Protein AF-A0A2W5YI16-F1 (afdb_monomer_lite)

pLDDT: mean 70.24, std 14.02, range [41.0, 91.06]

Secondary structure (DSSP, 8-state):
--TTTTT-GGG--SHHHHHHHTT-SEEEPSSSS---EEE-SSS-HHHHHHHHHHHHHHHHH-HHHHHHHHHHHHT-S---S---TTTT---

Foldseek 3Di:
DCVQCDPCVVVCPDPQSLCVQCQNHWDFDPDPDGPDTDGGPDHDPVSVVVVVVVLVVCCVPPPLSVVLVVVVVVVDDDDDDDDPPVSVPDD

Radius of gyration: 15.37 Å; chains: 1; bounding box: 34×33×34 Å

Sequence (91 aa):
MLVAAGDKPERLRSEASFAHLCGMAPLPARSRKTVRHRLSRVGGRQANRAPFLTLLVRTYRDKETKAYVALVRQCGDGSESNPPRTARRAP

Structure (mmCIF, N/CA/C/O backbone):
data_AF-A0A2W5YI16-F1
#
_entry.id   AF-A0A2W5YI16-F1
#
loop_
_atom_site.group_PDB
_atom_site.id
_atom_site.type_symbol
_atom_site.label_atom_id
_atom_site.label_alt_id
_atom_site.label_comp_id
_atom_site.label_asym_id
_atom_site.label_entity_id
_atom_site.label_seq_id
_atom_site.pdbx_PDB_ins_code
_atom_site.Cartn_x
_atom_site.Cartn_y
_atom_site.Cartn_z
_atom_site.occupancy
_atom_site.B_iso_or_equiv
_atom_site.auth_seq_id
_atom_site.auth_comp_id
_atom_site.auth_asym_id
_atom_site.auth_atom_id
_atom_site.pdbx_PDB_model_num
ATOM 1 N N . MET A 1 1 ? -3.255 -10.929 -12.507 1.00 46.12 1 MET A N 1
ATOM 2 C CA . MET A 1 1 ? -2.229 -9.877 -12.705 1.00 46.12 1 MET A CA 1
ATOM 3 C C . MET A 1 1 ? -0.838 -10.505 -12.652 1.00 46.12 1 MET A C 1
ATOM 5 O O . MET A 1 1 ? -0.065 -10.222 -11.753 1.00 46.12 1 MET A O 1
ATOM 9 N N . LEU A 1 2 ? -0.538 -11.378 -13.620 1.00 48.59 2 LEU A N 1
ATOM 10 C CA . LEU A 1 2 ? 0.805 -11.936 -13.849 1.00 48.59 2 LEU A CA 1
ATOM 11 C C . LEU A 1 2 ? 1.642 -11.028 -14.772 1.00 48.59 2 LEU A C 1
ATOM 13 O O . LEU A 1 2 ? 2.863 -11.038 -14.731 1.00 48.59 2 LEU A O 1
ATOM 17 N N . VAL A 1 3 ? 0.968 -10.167 -15.543 1.00 52.56 3 VAL A N 1
ATOM 18 C CA . VAL A 1 3 ? 1.574 -9.305 -16.572 1.00 52.56 3 VAL A CA 1
ATOM 19 C C . VAL A 1 3 ? 2.581 -8.299 -15.995 1.00 52.56 3 VAL A C 1
ATOM 21 O O . VAL A 1 3 ? 3.544 -7.951 -16.664 1.00 52.56 3 VAL A O 1
ATOM 24 N N . ALA A 1 4 ? 2.400 -7.846 -14.749 1.00 54.47 4 ALA A N 1
ATOM 25 C CA . ALA A 1 4 ? 3.289 -6.854 -14.138 1.00 54.47 4 ALA A CA 1
ATOM 26 C C . ALA A 1 4 ? 4.551 -7.450 -13.492 1.00 54.47 4 ALA A C 1
ATOM 28 O O . ALA A 1 4 ? 5.576 -6.778 -13.452 1.00 54.47 4 ALA A O 1
ATOM 29 N N . ALA A 1 5 ? 4.482 -8.686 -12.985 1.00 55.56 5 ALA A N 1
ATOM 30 C CA . ALA A 1 5 ? 5.646 -9.398 -12.449 1.00 55.56 5 ALA A CA 1
ATOM 31 C C . ALA A 1 5 ? 6.494 -10.035 -13.568 1.00 55.56 5 ALA A C 1
ATOM 33 O O . ALA A 1 5 ? 7.679 -10.306 -13.368 1.00 55.56 5 ALA A O 1
ATOM 34 N N . GLY A 1 6 ? 5.895 -10.227 -14.751 1.00 62.94 6 GLY A N 1
ATOM 35 C CA . GLY A 1 6 ? 6.494 -10.969 -15.854 1.00 62.94 6 GLY A CA 1
ATOM 36 C C . GLY A 1 6 ? 6.699 -12.443 -15.499 1.00 62.94 6 GLY A C 1
ATOM 37 O O . GLY A 1 6 ? 6.193 -12.934 -14.492 1.00 62.94 6 GLY A O 1
ATOM 38 N N . ASP A 1 7 ? 7.501 -13.131 -16.305 1.00 62.59 7 ASP A N 1
ATOM 39 C CA . ASP A 1 7 ? 7.824 -14.561 -16.162 1.00 62.59 7 ASP A CA 1
ATOM 40 C C . ASP A 1 7 ? 8.786 -14.889 -15.003 1.00 62.59 7 ASP A C 1
ATOM 42 O O . ASP A 1 7 ? 9.352 -15.977 -14.949 1.00 62.59 7 ASP A O 1
ATOM 46 N N . LYS A 1 8 ? 9.028 -13.935 -14.092 1.00 62.94 8 LYS A N 1
ATOM 47 C CA . LYS A 1 8 ? 9.989 -14.079 -12.986 1.00 62.94 8 LYS A CA 1
ATOM 48 C C . LYS A 1 8 ? 9.422 -13.629 -11.631 1.00 62.94 8 LYS A C 1
ATOM 50 O O . LYS A 1 8 ? 9.940 -12.674 -11.032 1.00 62.94 8 LYS A O 1
ATOM 55 N N . PRO A 1 9 ? 8.344 -14.266 -11.134 1.00 64.94 9 PRO A N 1
ATOM 56 C CA . PRO A 1 9 ? 7.738 -13.933 -9.843 1.00 64.94 9 PRO A CA 1
ATOM 57 C C . PRO A 1 9 ? 8.705 -14.097 -8.656 1.00 64.94 9 PRO A C 1
ATOM 59 O O . PRO A 1 9 ? 8.571 -13.397 -7.654 1.00 64.94 9 PRO A O 1
ATOM 62 N N . GLU A 1 10 ? 9.740 -14.931 -8.778 1.00 71.44 10 GLU A N 1
ATOM 63 C CA . GLU A 1 10 ? 10.785 -15.162 -7.772 1.00 71.44 10 GLU A CA 1
ATOM 64 C C . GLU A 1 10 ? 11.633 -13.923 -7.433 1.00 71.44 10 GLU A C 1
ATOM 66 O O . GLU A 1 10 ? 12.370 -13.928 -6.441 1.00 71.44 10 GLU A O 1
ATOM 71 N N . ARG A 1 11 ? 11.538 -12.854 -8.238 1.00 67.81 11 ARG A N 1
ATOM 72 C CA . ARG A 1 11 ? 12.206 -11.565 -7.993 1.00 67.81 11 ARG A CA 1
ATOM 73 C C . ARG A 1 11 ? 11.450 -10.679 -6.995 1.00 67.81 11 ARG A C 1
ATOM 75 O O . ARG A 1 11 ? 12.026 -9.725 -6.476 1.00 67.81 11 ARG A O 1
ATOM 82 N N . LEU A 1 12 ? 10.192 -10.995 -6.683 1.00 71.06 12 LEU A N 1
ATOM 83 C CA . LEU A 1 12 ? 9.363 -10.285 -5.705 1.00 71.06 12 LEU A CA 1
ATOM 84 C C . LEU A 1 12 ? 9.483 -10.928 -4.315 1.00 71.06 12 LEU A C 1
ATOM 86 O O . LEU A 1 12 ? 8.524 -11.462 -3.773 1.00 71.06 12 LEU A O 1
ATOM 90 N N . ARG A 1 13 ? 10.685 -10.883 -3.729 1.00 76.88 13 ARG A N 1
ATOM 91 C CA . ARG A 1 13 ? 10.982 -11.543 -2.438 1.00 76.88 13 ARG A CA 1
ATOM 92 C C . ARG A 1 13 ? 10.568 -10.754 -1.199 1.00 76.88 13 ARG A C 1
ATOM 94 O O . ARG A 1 13 ? 10.719 -11.247 -0.088 1.00 76.88 13 ARG A O 1
ATOM 101 N N . SER A 1 14 ? 10.094 -9.524 -1.369 1.00 79.81 14 SER A N 1
ATOM 102 C CA . SER A 1 14 ? 9.672 -8.682 -0.254 1.00 79.81 14 SER A CA 1
ATOM 103 C C . SER A 1 14 ? 8.453 -7.841 -0.613 1.00 79.81 14 SER A C 1
ATOM 105 O O . SER A 1 14 ? 8.266 -7.445 -1.768 1.00 79.81 14 SER A O 1
ATOM 107 N N . GLU A 1 15 ? 7.656 -7.517 0.404 1.00 76.50 15 GLU A N 1
ATOM 108 C CA . GLU A 1 15 ? 6.526 -6.593 0.290 1.00 76.50 15 GLU A CA 1
ATOM 109 C C . GLU A 1 15 ? 6.980 -5.216 -0.227 1.00 76.50 15 GLU A C 1
ATOM 111 O O . GLU A 1 15 ? 6.307 -4.606 -1.056 1.00 76.50 15 GLU A O 1
ATOM 116 N N . ALA A 1 16 ? 8.180 -4.768 0.161 1.00 78.75 16 ALA A N 1
ATOM 117 C CA . ALA A 1 16 ? 8.781 -3.536 -0.344 1.00 78.75 16 ALA A CA 1
ATOM 118 C C . ALA A 1 16 ? 9.062 -3.606 -1.856 1.00 78.75 16 ALA A C 1
ATOM 120 O O . ALA A 1 16 ? 8.710 -2.686 -2.594 1.00 78.75 16 ALA A O 1
ATOM 121 N N . SER A 1 17 ? 9.635 -4.710 -2.349 1.00 77.44 17 SER A N 1
ATOM 122 C CA . SER A 1 17 ? 9.873 -4.924 -3.786 1.00 77.44 17 SER A CA 1
ATOM 123 C C . SER A 1 17 ? 8.566 -4.912 -4.583 1.00 77.44 17 SER A C 1
ATOM 125 O O . SER A 1 17 ? 8.504 -4.327 -5.666 1.00 77.44 17 SER A O 1
ATOM 127 N N . PHE A 1 18 ? 7.504 -5.497 -4.026 1.00 77.19 18 PHE A N 1
ATOM 128 C CA . PHE A 1 18 ? 6.168 -5.471 -4.617 1.00 77.19 18 PHE A CA 1
ATOM 129 C C . PHE A 1 18 ? 5.559 -4.062 -4.630 1.00 77.19 18 PHE A C 1
ATOM 131 O O . PHE A 1 18 ? 5.043 -3.620 -5.660 1.00 77.19 18 PHE A O 1
ATOM 138 N N . ALA A 1 19 ? 5.684 -3.318 -3.529 1.00 80.25 19 ALA A N 1
ATOM 139 C CA . ALA A 1 19 ? 5.228 -1.934 -3.434 1.00 80.25 19 ALA A CA 1
ATOM 140 C C . ALA A 1 19 ? 5.961 -1.018 -4.427 1.00 80.25 19 ALA A C 1
ATOM 142 O O . ALA A 1 19 ? 5.344 -0.135 -5.024 1.00 80.25 19 ALA A O 1
ATOM 143 N N . HIS A 1 20 ? 7.257 -1.244 -4.659 1.00 77.75 20 HIS A N 1
ATOM 144 C CA . HIS A 1 20 ? 8.025 -0.529 -5.677 1.00 77.75 20 HIS A CA 1
ATOM 145 C C . HIS A 1 20 ? 7.579 -0.883 -7.103 1.00 77.75 20 HIS A C 1
ATOM 147 O O . HIS A 1 20 ? 7.401 0.026 -7.912 1.00 77.75 20 HIS A O 1
ATOM 153 N N . LEU A 1 21 ? 7.327 -2.163 -7.404 1.00 79.62 21 LEU A N 1
ATOM 154 C CA . LEU A 1 21 ? 6.829 -2.606 -8.715 1.00 79.62 21 LEU A CA 1
ATOM 155 C C . LEU A 1 21 ? 5.447 -2.014 -9.040 1.00 79.62 21 LEU A C 1
ATOM 157 O O . LEU A 1 21 ? 5.202 -1.546 -10.157 1.00 79.62 21 LEU A O 1
ATOM 161 N N . CYS A 1 22 ? 4.563 -1.976 -8.042 1.00 76.69 22 CYS A N 1
ATOM 162 C CA . CYS A 1 22 ? 3.232 -1.383 -8.159 1.00 76.69 22 CYS A CA 1
ATOM 163 C C . CYS A 1 22 ? 3.236 0.155 -8.073 1.00 76.69 22 CYS A C 1
ATOM 165 O O . CYS A 1 22 ? 2.197 0.779 -8.281 1.00 76.69 22 CYS A O 1
ATOM 167 N N . GLY A 1 23 ? 4.377 0.780 -7.763 1.00 76.44 23 GLY A N 1
ATOM 168 C CA . GLY A 1 23 ? 4.497 2.230 -7.581 1.00 76.44 23 GLY A CA 1
ATOM 169 C C . GLY A 1 23 ? 3.815 2.782 -6.317 1.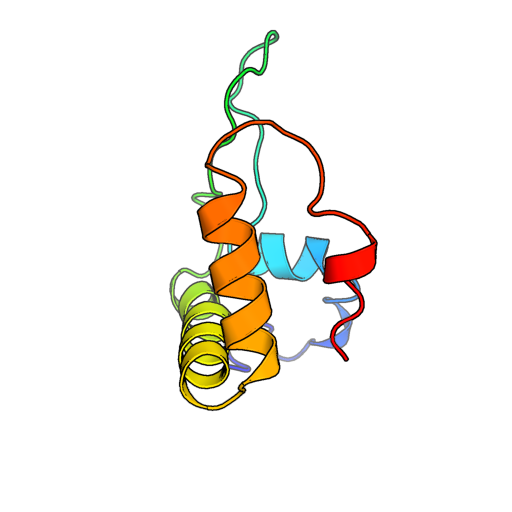00 76.44 23 GLY A C 1
ATOM 170 O O . GLY A 1 23 ? 3.645 3.995 -6.202 1.00 76.44 23 GLY A O 1
ATOM 171 N N . MET A 1 24 ? 3.437 1.914 -5.371 1.00 75.81 24 MET A N 1
ATOM 172 C CA . MET A 1 24 ? 2.788 2.271 -4.099 1.00 75.81 24 MET A CA 1
ATOM 173 C C . MET A 1 24 ? 3.779 2.592 -2.973 1.00 75.81 24 MET A C 1
ATOM 175 O O . MET A 1 24 ? 3.374 3.105 -1.933 1.00 75.81 24 MET A O 1
ATOM 179 N N . ALA A 1 25 ? 5.067 2.292 -3.155 1.00 80.88 25 ALA A N 1
ATOM 180 C CA . ALA A 1 25 ? 6.077 2.561 -2.138 1.00 80.88 25 ALA A CA 1
ATOM 181 C C . ALA A 1 25 ? 6.196 4.075 -1.843 1.00 80.88 25 ALA A C 1
ATOM 183 O O . ALA A 1 25 ? 6.300 4.871 -2.788 1.00 80.88 25 ALA A O 1
ATOM 184 N N . PRO A 1 26 ? 6.216 4.489 -0.561 1.00 73.88 26 PRO A N 1
ATOM 185 C CA . PRO A 1 26 ? 6.413 5.883 -0.187 1.00 73.88 26 PRO A CA 1
ATOM 186 C C . PRO A 1 26 ? 7.844 6.309 -0.531 1.00 73.88 26 PRO A C 1
ATOM 188 O O . PRO A 1 26 ? 8.815 5.764 -0.016 1.00 73.88 26 PRO A O 1
ATOM 191 N N . LEU A 1 27 ? 7.985 7.292 -1.420 1.00 74.69 27 LEU A N 1
ATOM 192 C CA . LEU A 1 27 ? 9.273 7.881 -1.772 1.00 74.69 27 LEU A CA 1
ATOM 193 C C . LEU A 1 27 ? 9.443 9.229 -1.063 1.00 74.69 27 LEU A C 1
ATOM 195 O O . LEU A 1 27 ? 8.541 10.072 -1.141 1.00 74.69 27 LEU A O 1
ATOM 199 N N . PRO A 1 28 ? 10.605 9.502 -0.447 1.00 71.81 28 PRO A N 1
ATOM 200 C CA . PRO A 1 28 ? 10.871 10.807 0.141 1.00 71.81 28 PRO A CA 1
ATOM 201 C C . PRO A 1 28 ? 10.812 11.889 -0.941 1.00 71.81 28 PRO A C 1
ATOM 203 O O . PRO A 1 28 ? 11.408 11.755 -2.021 1.00 71.81 28 PRO A O 1
ATOM 206 N N . ALA A 1 29 ? 10.079 12.977 -0.682 1.00 71.00 29 ALA A N 1
ATOM 207 C CA . ALA A 1 29 ? 10.199 14.189 -1.485 1.00 71.00 29 ALA A CA 1
ATOM 208 C C . ALA A 1 29 ? 11.661 14.666 -1.427 1.00 71.00 29 ALA A C 1
ATOM 210 O O . ALA A 1 29 ? 12.238 14.714 -0.347 1.00 71.00 29 ALA A O 1
ATOM 211 N N . ARG A 1 30 ? 12.288 14.968 -2.574 1.00 62.88 30 ARG A N 1
ATOM 212 C CA . ARG A 1 30 ? 13.688 15.428 -2.620 1.00 62.88 30 ARG A CA 1
ATOM 213 C C . ARG A 1 30 ? 13.818 16.747 -1.841 1.00 62.88 30 ARG A C 1
ATOM 215 O O . ARG A 1 30 ? 13.545 17.804 -2.388 1.00 62.88 30 ARG A O 1
ATOM 222 N N . SER A 1 31 ? 14.180 16.685 -0.567 1.00 58.16 31 SER A N 1
ATOM 223 C CA . SER A 1 31 ? 14.560 17.828 0.262 1.00 58.16 31 SER A CA 1
ATOM 224 C C . SER A 1 31 ? 15.232 17.299 1.521 1.00 58.16 31 SER A C 1
ATOM 226 O O . SER A 1 31 ? 14.773 16.319 2.097 1.00 58.16 31 SER A O 1
ATOM 228 N N . ARG A 1 32 ? 16.297 17.961 1.978 1.00 60.69 32 ARG A N 1
ATOM 229 C CA . ARG A 1 32 ? 17.110 17.583 3.153 1.00 60.69 32 ARG A CA 1
ATOM 230 C C . ARG A 1 32 ? 16.352 17.697 4.496 1.00 60.69 32 ARG A C 1
ATOM 232 O O . ARG A 1 32 ? 16.953 17.563 5.553 1.00 60.69 32 ARG A O 1
ATOM 239 N N . LYS A 1 33 ? 15.042 17.963 4.441 1.00 62.22 33 LYS A N 1
ATOM 240 C CA . LYS A 1 33 ? 14.097 18.127 5.552 1.00 62.22 33 LYS A CA 1
ATOM 241 C C . LYS A 1 33 ? 12.754 17.507 5.124 1.00 62.22 33 LYS A C 1
ATOM 243 O O . LYS A 1 33 ? 11.840 18.195 4.669 1.00 62.22 33 LYS A O 1
ATOM 248 N N . THR A 1 34 ? 12.676 16.179 5.110 1.00 58.84 34 THR A N 1
ATOM 249 C CA . THR A 1 34 ? 11.515 15.424 4.607 1.00 58.84 34 THR A CA 1
ATOM 250 C C . THR A 1 34 ? 10.365 15.440 5.609 1.00 58.84 34 THR A C 1
ATOM 252 O O . THR A 1 34 ? 10.342 14.636 6.525 1.00 58.84 34 THR A O 1
ATOM 255 N N . VAL A 1 35 ? 9.395 16.333 5.402 1.00 67.19 35 VAL A N 1
ATOM 256 C CA . VAL A 1 35 ? 8.079 16.322 6.087 1.00 67.19 35 VAL A CA 1
ATOM 257 C C . VAL A 1 35 ? 7.004 15.663 5.200 1.00 67.19 35 VAL A C 1
ATOM 259 O O . VAL A 1 35 ? 5.847 15.531 5.576 1.00 67.19 35 VAL A O 1
ATOM 262 N N . ARG A 1 36 ? 7.347 15.282 3.958 1.00 76.19 36 ARG A N 1
ATOM 263 C CA . ARG A 1 36 ? 6.379 14.837 2.943 1.00 76.19 36 ARG A CA 1
ATOM 264 C C . ARG A 1 36 ? 6.876 13.621 2.162 1.00 76.19 36 ARG A C 1
ATOM 266 O O . ARG A 1 36 ? 8.000 13.613 1.653 1.00 76.19 36 ARG A O 1
ATOM 273 N N . HIS A 1 37 ? 5.987 12.646 1.996 1.00 78.44 37 HIS A N 1
ATOM 274 C CA . HIS A 1 37 ? 6.173 11.459 1.165 1.00 78.44 37 HIS A CA 1
ATOM 275 C C . HIS A 1 37 ? 5.360 11.593 -0.129 1.00 78.44 37 HIS A C 1
ATOM 277 O O . HIS A 1 37 ? 4.252 12.126 -0.122 1.00 78.44 37 HIS A O 1
ATOM 283 N N . ARG A 1 38 ? 5.906 11.123 -1.255 1.00 76.12 38 ARG A N 1
ATOM 284 C CA . ARG A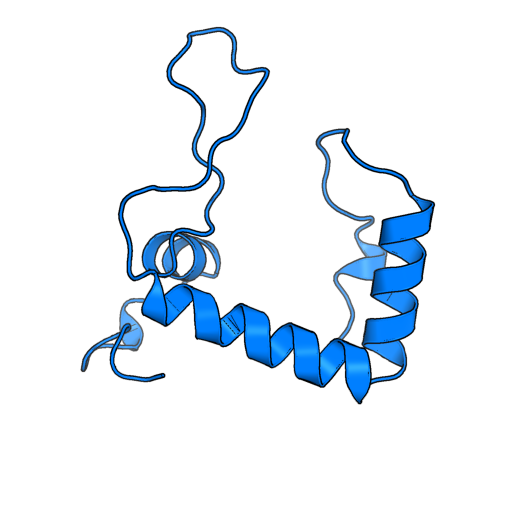 1 38 ? 5.188 11.030 -2.536 1.00 76.12 38 ARG A CA 1
ATOM 285 C C . ARG A 1 38 ? 5.089 9.580 -2.987 1.00 76.12 38 ARG A C 1
ATOM 287 O O . ARG A 1 38 ? 5.983 8.786 -2.717 1.00 76.12 38 ARG A O 1
ATOM 294 N N . LEU A 1 39 ? 4.061 9.269 -3.765 1.00 75.69 39 LEU A N 1
ATOM 295 C CA . LEU A 1 39 ? 3.994 8.007 -4.499 1.00 75.69 39 LEU A CA 1
ATOM 296 C C . LEU A 1 39 ? 4.958 8.022 -5.692 1.00 75.69 39 LEU A C 1
ATOM 298 O O . LEU A 1 39 ? 5.247 9.075 -6.278 1.00 75.69 39 LEU A O 1
ATOM 302 N N . SER A 1 40 ? 5.464 6.845 -6.055 1.00 73.56 40 SER A N 1
ATOM 303 C CA . SER A 1 40 ? 6.327 6.698 -7.222 1.00 73.56 40 SER A CA 1
ATOM 304 C C . SER A 1 40 ? 5.562 7.001 -8.509 1.00 73.56 40 SER A C 1
ATOM 306 O O . SER A 1 40 ? 4.457 6.513 -8.731 1.00 73.56 40 SER A O 1
ATOM 308 N N . ARG A 1 41 ? 6.172 7.799 -9.394 1.00 67.19 41 ARG A N 1
ATOM 309 C CA . ARG A 1 41 ? 5.683 7.972 -10.775 1.00 67.19 41 ARG A CA 1
ATOM 310 C C . ARG A 1 41 ? 6.105 6.815 -11.682 1.00 67.19 41 ARG A C 1
ATOM 312 O O . ARG A 1 41 ? 5.512 6.631 -12.737 1.00 67.19 41 ARG A O 1
ATOM 319 N N . VAL A 1 42 ? 7.141 6.086 -11.271 1.00 66.12 42 VAL A N 1
ATOM 320 C CA . VAL A 1 42 ? 7.735 4.961 -11.994 1.00 66.12 42 VAL A CA 1
ATOM 321 C C . VAL A 1 42 ? 7.143 3.666 -11.437 1.00 66.12 42 VAL A C 1
ATOM 323 O O . VAL A 1 42 ? 7.088 3.497 -10.217 1.00 66.12 42 VAL A O 1
ATOM 326 N N . GLY A 1 43 ? 6.682 2.780 -12.321 1.00 67.69 43 GLY A N 1
ATOM 327 C CA . GLY A 1 43 ? 5.984 1.537 -11.978 1.00 67.69 43 GLY A CA 1
ATOM 328 C C . GLY A 1 43 ? 4.735 1.315 -12.838 1.00 67.69 43 GLY A C 1
ATOM 329 O O . GLY A 1 43 ? 4.286 2.208 -13.561 1.00 67.69 43 GLY A O 1
ATOM 330 N N . GLY A 1 44 ? 4.161 0.114 -12.779 1.00 72.19 44 GLY A N 1
ATOM 331 C CA . GLY A 1 44 ? 2.972 -0.220 -13.563 1.00 72.19 44 GLY A CA 1
ATOM 332 C C . GLY A 1 44 ? 1.697 0.320 -12.914 1.00 72.19 44 GLY A C 1
ATOM 333 O O . GLY A 1 44 ? 1.191 -0.286 -11.975 1.00 72.19 44 GLY A O 1
ATOM 334 N N . ARG A 1 45 ? 1.095 1.401 -13.437 1.00 68.06 45 ARG A N 1
ATOM 335 C CA . ARG A 1 45 ? -0.220 1.873 -12.934 1.00 68.06 45 ARG A CA 1
ATOM 336 C C . ARG A 1 45 ? -1.313 0.807 -13.053 1.00 68.06 45 ARG A C 1
ATOM 338 O O . ARG A 1 45 ? -2.208 0.749 -12.218 1.00 68.06 45 ARG A O 1
ATOM 345 N N . GLN A 1 46 ? -1.214 -0.055 -14.064 1.00 71.12 46 GLN A N 1
ATOM 346 C CA . GLN A 1 46 ? -2.090 -1.217 -14.200 1.00 71.12 46 GLN A CA 1
ATOM 347 C C . GLN A 1 46 ? -1.859 -2.234 -13.071 1.00 71.12 46 GLN A C 1
ATOM 349 O O . GLN A 1 46 ? -2.821 -2.777 -12.540 1.00 71.12 46 GLN A O 1
ATOM 354 N N . ALA A 1 47 ? -0.607 -2.426 -12.641 1.00 74.38 47 ALA A N 1
ATO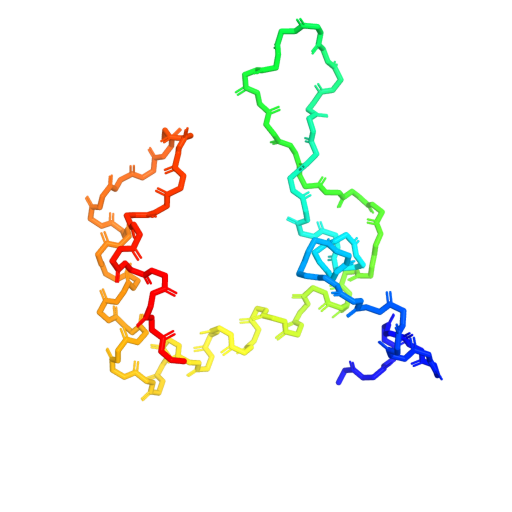M 355 C CA . ALA A 1 47 ? -0.256 -3.298 -11.520 1.00 74.38 47 ALA A CA 1
ATOM 356 C C . ALA A 1 47 ? -0.836 -2.788 -10.194 1.00 74.38 47 ALA A C 1
ATOM 358 O O . ALA A 1 47 ? -1.337 -3.582 -9.408 1.00 74.38 47 ALA A O 1
ATOM 359 N N . ASN A 1 48 ? -0.869 -1.464 -9.996 1.00 76.56 48 ASN A N 1
ATOM 360 C CA . ASN A 1 48 ? -1.482 -0.822 -8.828 1.00 76.56 48 ASN A CA 1
ATOM 361 C C . ASN A 1 48 ? -2.992 -1.128 -8.684 1.00 76.56 48 ASN A C 1
ATOM 363 O O . ASN A 1 48 ? -3.541 -1.165 -7.584 1.00 76.56 48 ASN A O 1
ATOM 367 N N . ARG A 1 49 ? -3.684 -1.424 -9.792 1.00 81.25 49 ARG A N 1
ATOM 368 C CA . ARG A 1 49 ? -5.108 -1.792 -9.760 1.00 81.25 49 ARG A CA 1
ATOM 369 C C . ARG A 1 49 ? -5.352 -3.122 -9.042 1.00 81.25 49 ARG A C 1
ATOM 371 O O . ARG A 1 49 ? -6.418 -3.305 -8.463 1.00 81.25 49 ARG A O 1
ATOM 378 N N . ALA A 1 50 ? -4.386 -4.040 -9.073 1.00 82.50 50 ALA A N 1
ATOM 379 C CA . ALA A 1 50 ? -4.524 -5.371 -8.490 1.00 82.50 50 ALA A CA 1
ATOM 380 C C . ALA A 1 50 ? -4.711 -5.340 -6.959 1.00 82.50 50 ALA A C 1
ATOM 382 O O . ALA A 1 50 ? -5.760 -5.795 -6.501 1.00 82.50 50 ALA A O 1
ATOM 383 N N . PRO A 1 51 ? -3.782 -4.772 -6.158 1.00 80.50 51 PRO A N 1
ATOM 384 C CA . PRO A 1 51 ? -3.967 -4.687 -4.713 1.00 80.50 51 PRO A CA 1
ATOM 385 C C . PRO A 1 51 ? -5.171 -3.817 -4.342 1.00 80.50 51 PRO A C 1
ATOM 387 O O . PRO A 1 51 ? -5.886 -4.158 -3.405 1.00 80.50 51 PRO A O 1
ATOM 390 N N . PHE A 1 52 ? -5.465 -2.755 -5.103 1.00 84.25 52 PHE A N 1
ATOM 391 C CA . PHE A 1 52 ? -6.649 -1.928 -4.864 1.00 84.25 52 PHE A CA 1
ATOM 392 C C . PHE A 1 52 ? -7.951 -2.736 -4.948 1.00 84.25 52 PHE A C 1
ATOM 394 O O . PHE A 1 52 ? -8.769 -2.683 -4.033 1.00 84.25 52 PHE A O 1
ATOM 401 N N . LEU A 1 53 ? -8.137 -3.519 -6.016 1.00 88.12 53 LEU A N 1
ATOM 402 C CA . LEU A 1 53 ? -9.334 -4.348 -6.177 1.00 88.12 53 LEU A CA 1
ATOM 403 C C . LEU A 1 53 ? -9.407 -5.462 -5.132 1.00 88.12 53 LEU A C 1
ATOM 405 O O . LEU A 1 53 ? -10.483 -5.708 -4.595 1.00 88.12 53 LEU A O 1
ATOM 409 N N . THR A 1 54 ? -8.283 -6.103 -4.804 1.00 86.81 54 THR A N 1
ATOM 410 C CA . THR A 1 54 ? -8.239 -7.117 -3.741 1.00 86.81 54 THR A CA 1
ATOM 411 C C . THR A 1 54 ? -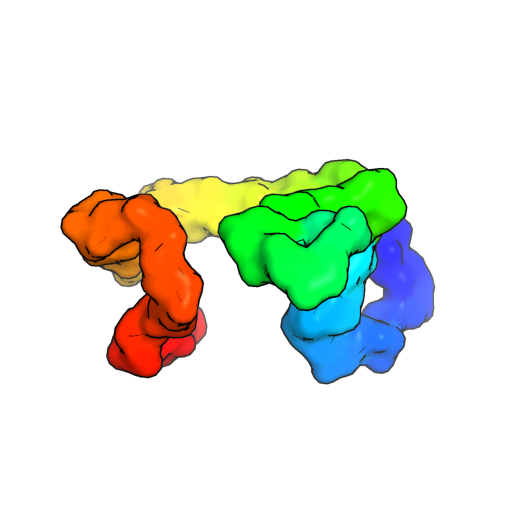8.689 -6.531 -2.406 1.00 86.81 54 THR A C 1
ATOM 413 O O . THR A 1 54 ? -9.553 -7.106 -1.745 1.00 86.81 54 THR A O 1
ATOM 416 N N . LEU A 1 55 ? -8.166 -5.360 -2.030 1.00 85.56 55 LEU A N 1
ATOM 417 C CA . LEU A 1 55 ? -8.568 -4.665 -0.809 1.00 85.56 55 LEU A CA 1
ATOM 418 C C . LEU A 1 55 ? -10.038 -4.237 -0.863 1.00 85.56 55 LEU A C 1
ATOM 420 O O . LEU A 1 55 ? -10.753 -4.417 0.117 1.00 85.56 55 LEU A O 1
ATOM 424 N N . LEU A 1 56 ? -10.531 -3.746 -2.001 1.00 89.56 56 LEU A N 1
ATOM 425 C CA . LEU A 1 56 ? -11.940 -3.381 -2.167 1.00 89.56 56 LEU A CA 1
ATOM 426 C C . LEU A 1 56 ? -12.867 -4.592 -1.959 1.00 89.56 56 LEU A C 1
ATOM 428 O O . LEU A 1 56 ? -13.840 -4.523 -1.214 1.00 89.56 56 LEU A O 1
ATOM 432 N N . VAL A 1 57 ? -12.542 -5.735 -2.563 1.00 91.06 57 VAL A N 1
ATOM 433 C CA . VAL A 1 57 ? -13.327 -6.966 -2.395 1.00 91.06 57 VAL A CA 1
ATOM 434 C C . VAL A 1 57 ? -13.253 -7.465 -0.952 1.00 91.06 57 VAL A C 1
ATOM 436 O O . VAL A 1 57 ? -14.277 -7.867 -0.397 1.00 91.06 57 VAL A O 1
ATOM 439 N N . ARG A 1 58 ? -12.076 -7.403 -0.317 1.00 87.75 58 ARG A N 1
ATOM 440 C CA . ARG A 1 58 ? -11.881 -7.849 1.069 1.00 87.75 58 ARG A CA 1
ATOM 441 C C . ARG A 1 58 ? -12.609 -6.936 2.058 1.00 87.75 58 ARG A C 1
ATOM 443 O O . ARG A 1 58 ? -13.352 -7.429 2.892 1.00 87.75 58 ARG A O 1
ATOM 450 N N . THR A 1 59 ? -12.529 -5.617 1.888 1.00 86.25 59 THR A N 1
ATOM 451 C CA . THR A 1 59 ? -13.317 -4.655 2.680 1.00 86.25 59 THR A CA 1
ATOM 452 C C . THR A 1 59 ? -14.826 -4.843 2.500 1.00 86.25 59 THR A C 1
ATOM 454 O O . THR A 1 59 ? -15.583 -4.530 3.411 1.00 86.25 59 THR A O 1
ATOM 457 N N . TYR A 1 60 ? -15.299 -5.373 1.367 1.00 88.19 60 TYR A N 1
ATOM 458 C CA . TYR A 1 60 ? -16.722 -5.656 1.168 1.00 88.19 60 TYR A CA 1
ATOM 459 C C . TYR A 1 60 ? -17.169 -7.009 1.745 1.00 88.19 60 TYR A C 1
ATOM 461 O O . TYR A 1 60 ? -18.241 -7.089 2.351 1.00 88.19 60 TYR A O 1
ATOM 469 N N . ARG A 1 61 ? -16.378 -8.075 1.570 1.00 91.06 61 ARG A N 1
ATOM 470 C CA . ARG A 1 61 ? -16.774 -9.452 1.920 1.00 91.06 61 ARG A CA 1
ATOM 471 C C . ARG A 1 61 ? -16.328 -9.899 3.307 1.00 91.06 61 ARG A C 1
ATOM 473 O O . ARG A 1 61 ? -17.050 -10.654 3.949 1.00 91.06 61 ARG A O 1
ATOM 480 N N . ASP A 1 62 ? -15.172 -9.440 3.765 1.0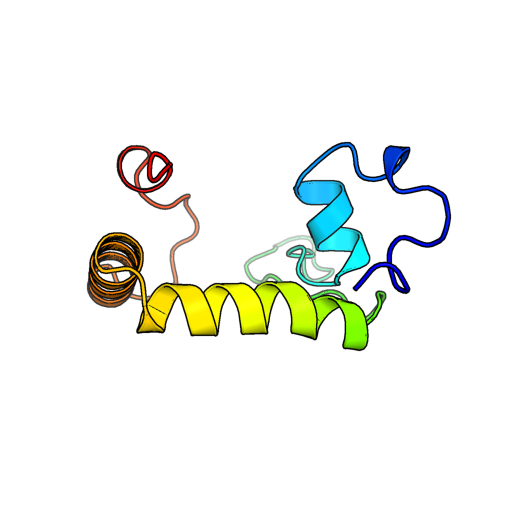0 89.88 62 ASP A N 1
ATOM 481 C CA . ASP A 1 62 ? -14.567 -9.895 5.010 1.00 89.88 62 ASP A CA 1
ATOM 482 C C . ASP A 1 62 ? -14.917 -8.956 6.174 1.00 89.88 62 ASP A C 1
ATOM 484 O O . ASP A 1 62 ? -14.698 -7.742 6.123 1.00 89.88 62 ASP A O 1
ATOM 488 N N . LYS A 1 63 ? -15.494 -9.528 7.235 1.00 86.56 63 LYS A N 1
ATOM 489 C CA . LYS A 1 63 ? -15.919 -8.786 8.428 1.00 86.56 63 LYS A CA 1
ATOM 490 C C . LYS A 1 63 ? -14.719 -8.281 9.233 1.00 86.56 63 LYS A C 1
ATOM 492 O O . LYS A 1 63 ? -14.799 -7.185 9.783 1.00 86.56 63 LYS A O 1
ATOM 497 N N . GLU A 1 64 ? -13.609 -9.020 9.256 1.00 84.94 64 GLU A N 1
ATOM 498 C CA . GLU A 1 64 ? -12.403 -8.612 9.987 1.00 84.94 64 GLU A CA 1
ATOM 499 C C . GLU A 1 64 ? -11.741 -7.405 9.330 1.00 84.94 64 GLU A C 1
ATOM 501 O O . GLU A 1 64 ? -11.458 -6.397 9.981 1.00 84.94 64 GLU A O 1
ATOM 506 N N . THR A 1 65 ? -11.589 -7.456 8.007 1.00 84.50 65 THR A N 1
ATOM 507 C CA . THR A 1 65 ? -11.047 -6.332 7.241 1.00 84.50 65 THR A CA 1
ATOM 508 C C . THR A 1 65 ? -11.912 -5.071 7.392 1.00 84.50 65 THR A C 1
ATOM 510 O O . THR A 1 65 ? -11.373 -3.967 7.479 1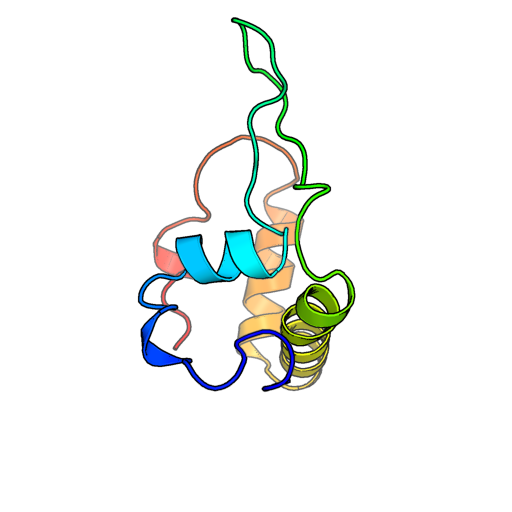.00 84.50 65 THR A O 1
ATOM 513 N N . LYS A 1 66 ? -13.245 -5.193 7.497 1.00 85.81 66 LYS A N 1
ATOM 514 C CA . LYS A 1 66 ? -14.128 -4.048 7.807 1.00 85.81 66 LYS A CA 1
ATOM 515 C C . LYS A 1 66 ? -13.838 -3.437 9.173 1.00 85.81 66 LYS A C 1
ATOM 517 O O . LYS A 1 66 ? -13.759 -2.213 9.274 1.00 85.81 66 LYS A O 1
ATOM 522 N N . ALA A 1 67 ? -13.675 -4.272 10.199 1.00 87.88 67 ALA A N 1
ATOM 523 C CA . ALA A 1 67 ? -13.363 -3.817 11.550 1.00 87.88 67 ALA A CA 1
ATOM 524 C C . ALA A 1 67 ? -12.011 -3.091 11.586 1.00 87.88 67 ALA A C 1
ATOM 526 O O . ALA A 1 67 ? -11.932 -1.986 12.118 1.00 87.88 67 ALA A O 1
ATOM 527 N N . TYR A 1 68 ? -10.985 -3.643 10.928 1.00 83.31 68 TYR A N 1
ATOM 528 C CA . TYR A 1 68 ? -9.675 -2.999 10.793 1.00 83.31 68 TYR A CA 1
ATOM 529 C C . TYR A 1 68 ? -9.775 -1.618 10.130 1.00 83.31 68 TYR A C 1
ATOM 531 O O . TYR A 1 68 ? -9.249 -0.634 10.646 1.00 83.31 68 TYR A O 1
ATOM 539 N N . VAL A 1 69 ? -10.491 -1.515 9.006 1.00 83.94 69 VAL A N 1
ATOM 540 C CA . VAL A 1 69 ? -10.650 -0.251 8.267 1.00 83.94 69 VAL A CA 1
ATOM 541 C C . VAL A 1 69 ? -11.412 0.790 9.087 1.00 83.94 69 VAL A C 1
ATOM 543 O O . VAL A 1 69 ? -11.064 1.969 9.042 1.00 83.94 69 VAL A O 1
ATOM 546 N N . ALA A 1 70 ? -12.430 0.378 9.846 1.00 86.31 70 ALA A N 1
ATOM 547 C CA . ALA A 1 70 ? -13.145 1.267 10.758 1.00 86.31 70 ALA A CA 1
ATOM 548 C C . ALA A 1 70 ? -12.224 1.800 11.867 1.00 86.31 70 ALA A C 1
ATOM 550 O O . ALA A 1 70 ? -12.229 3.000 12.134 1.00 86.31 70 ALA A O 1
ATOM 551 N N . LEU A 1 71 ? -11.383 0.933 12.438 1.00 83.56 71 LEU A N 1
ATOM 552 C CA . LEU A 1 71 ? -10.403 1.282 13.470 1.00 83.56 71 LEU A CA 1
ATOM 553 C C . LEU A 1 71 ? -9.372 2.294 12.944 1.00 83.56 71 LEU A C 1
ATOM 555 O O . LEU A 1 71 ? -9.133 3.323 13.567 1.00 83.56 71 LEU A O 1
ATOM 559 N N . VAL A 1 72 ? -8.830 2.060 11.744 1.00 77.50 72 VAL A N 1
ATOM 560 C CA . VAL A 1 72 ? -7.878 2.979 11.094 1.00 77.50 72 VAL A CA 1
ATOM 561 C C . VAL A 1 72 ? -8.512 4.342 10.800 1.00 77.50 72 VAL A C 1
ATOM 563 O O . VAL A 1 72 ? -7.875 5.366 11.025 1.00 77.50 72 VAL A O 1
ATOM 566 N N . ARG A 1 73 ? -9.769 4.375 10.335 1.00 79.50 73 ARG A N 1
ATOM 567 C CA . ARG A 1 73 ? -10.502 5.631 10.093 1.00 79.50 73 ARG A CA 1
ATOM 568 C C . ARG A 1 73 ? -10.737 6.425 11.377 1.00 79.50 73 ARG A C 1
ATOM 570 O O . ARG A 1 73 ? -10.667 7.646 11.347 1.00 79.50 73 ARG A O 1
ATOM 577 N N . GLN A 1 74 ? -11.011 5.743 12.488 1.00 76.88 74 GLN A N 1
ATOM 578 C CA . GLN A 1 74 ? -11.201 6.377 13.795 1.00 76.88 74 GLN A CA 1
ATOM 579 C C . GLN A 1 74 ? -9.895 6.927 14.372 1.00 76.88 74 GLN A C 1
ATOM 581 O O . GLN A 1 74 ? -9.915 7.966 15.023 1.00 76.88 74 GLN A O 1
ATOM 586 N N . CYS A 1 75 ? -8.764 6.264 14.117 1.00 69.94 75 CYS A N 1
ATOM 587 C CA . CYS A 1 75 ? -7.459 6.727 14.586 1.00 69.94 75 CYS A CA 1
ATOM 588 C C . CYS A 1 75 ? -6.957 8.005 13.896 1.00 69.94 75 CYS A C 1
ATOM 590 O O . CYS A 1 75 ? -6.004 8.582 14.404 1.00 69.94 75 CYS A O 1
ATOM 592 N N . GLY A 1 76 ? -7.598 8.469 12.816 1.00 54.06 76 GLY A N 1
ATOM 593 C CA . GLY A 1 76 ? -7.366 9.795 12.244 1.00 54.06 76 GLY A CA 1
ATOM 594 C C . GLY A 1 76 ? -5.987 9.975 11.601 1.00 54.06 76 GLY A C 1
ATOM 595 O O . GLY A 1 76 ? -4.969 10.128 12.262 1.00 54.06 76 GLY A O 1
ATOM 596 N N . ASP A 1 77 ? -5.987 9.972 10.275 1.00 48.72 77 ASP A N 1
ATOM 597 C CA . ASP A 1 77 ? -5.090 10.693 9.372 1.00 48.72 77 ASP A CA 1
ATOM 598 C C . ASP A 1 77 ? -3.870 11.424 9.987 1.00 48.72 77 ASP A C 1
ATOM 600 O O . ASP A 1 77 ? -3.978 12.511 10.551 1.00 48.72 77 ASP A O 1
ATOM 604 N N . GLY A 1 78 ? -2.667 10.906 9.706 1.00 48.88 78 GLY A N 1
ATOM 605 C CA . GLY A 1 78 ? -1.549 11.787 9.339 1.00 48.88 78 GLY A CA 1
ATOM 606 C C . GLY A 1 78 ? -0.256 11.753 10.156 1.00 48.88 78 GLY A C 1
ATOM 607 O O . GLY A 1 78 ? 0.704 12.375 9.708 1.00 48.88 78 GLY A O 1
ATOM 608 N N . SER A 1 79 ? -0.142 11.027 11.271 1.00 41.00 79 SER A N 1
ATOM 609 C CA . SER A 1 79 ? 1.115 10.963 12.043 1.00 41.00 79 SER A CA 1
ATOM 610 C C . SER A 1 79 ? 1.789 9.591 11.969 1.00 41.00 79 SER A C 1
ATOM 612 O O . SER A 1 79 ? 1.650 8.730 12.827 1.00 41.00 79 SER A O 1
ATOM 614 N N . GLU A 1 80 ? 2.520 9.399 10.871 1.00 46.16 80 GLU A N 1
ATOM 615 C CA . GLU A 1 80 ? 3.880 8.837 10.811 1.00 46.16 80 GLU A CA 1
ATOM 616 C C . GLU A 1 80 ? 4.323 7.847 11.911 1.00 46.16 80 GLU A C 1
ATOM 618 O O . GLU A 1 80 ? 5.410 7.947 12.461 1.00 46.16 80 GLU A O 1
ATOM 623 N N . SER A 1 81 ? 3.535 6.825 12.215 1.00 45.94 81 SER A N 1
ATOM 624 C CA . SER A 1 81 ? 4.060 5.567 12.730 1.00 45.94 81 SER A CA 1
ATOM 625 C C . SER A 1 81 ? 3.014 4.491 12.510 1.00 45.94 81 SER A C 1
ATOM 627 O O . SER A 1 81 ? 1.861 4.620 12.890 1.00 45.94 81 SER A O 1
ATOM 629 N N . ASN A 1 82 ? 3.426 3.464 11.778 1.00 46.44 82 ASN A N 1
ATOM 630 C CA . ASN A 1 82 ? 3.004 2.084 11.942 1.00 46.44 82 ASN A CA 1
ATOM 631 C C . ASN A 1 82 ? 1.649 1.853 12.674 1.00 46.44 82 ASN A C 1
ATOM 633 O O . ASN A 1 82 ? 1.616 2.050 13.890 1.00 46.44 82 ASN A O 1
ATOM 637 N N . PRO A 1 83 ? 0.575 1.356 12.010 1.00 54.31 83 PRO A N 1
ATOM 638 C CA . PRO A 1 83 ? -0.646 0.975 12.728 1.00 54.31 83 PRO A CA 1
ATOM 639 C C . PRO A 1 83 ? -0.286 0.035 13.890 1.00 54.31 83 PRO A C 1
ATOM 641 O O . PRO A 1 83 ? 0.692 -0.721 13.765 1.00 54.31 83 PRO A O 1
ATOM 644 N N . PRO A 1 84 ? -1.018 0.082 15.021 1.00 50.00 84 PRO A N 1
ATOM 645 C CA . PRO A 1 84 ? -0.640 -0.652 16.222 1.00 50.00 84 PRO A CA 1
ATOM 646 C C . PRO A 1 84 ? -0.366 -2.114 15.858 1.00 50.00 84 PRO A C 1
ATOM 648 O O . PRO A 1 84 ? -1.112 -2.714 15.085 1.00 50.00 84 PRO A O 1
ATOM 651 N N . ARG A 1 85 ? 0.740 -2.689 16.359 1.00 49.97 85 ARG A N 1
ATOM 652 C CA . ARG A 1 85 ? 1.201 -4.057 16.018 1.00 49.97 85 ARG A CA 1
ATOM 653 C C . ARG A 1 85 ? 0.095 -5.118 16.138 1.00 49.97 85 ARG A C 1
ATOM 655 O O . ARG A 1 85 ? 0.163 -6.140 15.463 1.00 49.97 85 ARG A O 1
ATOM 662 N N . THR A 1 86 ? -0.914 -4.856 16.964 1.00 48.38 86 THR A N 1
ATOM 663 C CA . THR A 1 86 ? -2.127 -5.661 17.149 1.00 48.38 86 THR A CA 1
ATOM 664 C C . THR A 1 86 ? -3.008 -5.743 15.901 1.00 48.38 86 THR A C 1
ATOM 666 O O . THR A 1 86 ? -3.638 -6.765 15.673 1.00 48.38 86 THR A O 1
ATOM 669 N N . ALA A 1 87 ? -3.002 -4.718 15.052 1.00 50.53 87 ALA A N 1
ATOM 670 C CA . ALA A 1 87 ? -3.812 -4.630 13.844 1.00 50.53 87 ALA A CA 1
ATOM 671 C C . ALA A 1 87 ? -3.124 -5.253 12.605 1.00 50.53 87 ALA A C 1
ATOM 673 O O . ALA A 1 87 ? -3.786 -5.567 11.623 1.00 50.53 87 ALA A O 1
ATOM 674 N N . ARG A 1 88 ? -1.800 -5.492 12.653 1.00 52.00 88 ARG A N 1
ATOM 675 C CA . ARG A 1 88 ? -1.031 -6.189 11.595 1.00 52.00 88 ARG A CA 1
ATOM 676 C C . ARG A 1 88 ? -1.144 -7.720 11.641 1.00 52.00 88 ARG A C 1
ATOM 678 O O . ARG A 1 88 ? -0.634 -8.382 10.746 1.00 52.00 88 ARG A O 1
ATOM 685 N N . ARG A 1 89 ? -1.766 -8.275 12.685 1.00 47.06 89 ARG A N 1
ATOM 686 C CA . ARG A 1 89 ? -2.016 -9.717 12.871 1.00 47.06 89 ARG A CA 1
ATOM 687 C C . ARG A 1 89 ? -3.446 -10.113 12.472 1.00 47.06 89 ARG A C 1
ATOM 689 O O . ARG A 1 89 ? -4.051 -10.950 13.130 1.00 47.06 89 ARG A O 1
ATOM 696 N N . ALA A 1 90 ? -3.998 -9.513 11.422 1.00 41.03 90 ALA A N 1
ATOM 697 C CA . ALA A 1 90 ? -5.081 -10.178 10.699 1.00 41.03 90 ALA A CA 1
ATOM 698 C C . ALA A 1 90 ? -4.439 -11.259 9.802 1.00 41.03 90 ALA A C 1
ATOM 700 O O . ALA A 1 90 ? -3.404 -10.954 9.199 1.00 41.03 90 ALA A O 1
ATOM 701 N N . PRO A 1 91 ? -4.968 -12.495 9.763 1.00 44.59 91 PRO A N 1
ATOM 702 C CA . PRO A 1 91 ? -4.376 -13.590 8.993 1.00 44.59 91 PRO A CA 1
ATOM 703 C C . PRO A 1 91 ? -4.326 -13.327 7.475 1.00 44.59 91 PRO A C 1
ATOM 705 O O . PRO A 1 91 ? -5.198 -12.608 6.915 1.00 44.59 91 PRO A O 1
#